Protein AF-A0A2P6W426-F1 (afdb_monomer_lite)

pLDDT: mean 89.72, std 7.42, range [58.72, 97.06]

Radius of gyration: 13.56 Å; chains: 1; bounding box: 38×26×36 Å

Foldseek 3Di:
DFDFADDPVLVLLLVLLVQQLQWAFPDDNVVSNVLSVLSNVSSVPVRGPDPDDPVNLLVNLVSLQVSLVRLVRTQGPPCSVCSNVSSVVSNCSSVVSVVVVVVD

Secondary structure (DSSP, 8-state):
-PPP---HHHHHHHHHHHHHHT-B-SS-HHHHHHHHHHHHHHHHHTTS-PPP-HHHHHHHHHHHHHHHHHHHHSB-SSSGGGHHHHHHHHHHHHHHHHHHHHT-

Structure (mmCIF, N/CA/C/O backbone):
data_AF-A0A2P6W426-F1
#
_entry.id   AF-A0A2P6W426-F1
#
loop_
_atom_site.group_PDB
_atom_site.id
_atom_site.type_symbol
_atom_site.label_atom_id
_atom_site.label_alt_id
_atom_site.label_comp_id
_atom_site.label_asym_id
_atom_site.label_entity_id
_atom_site.label_seq_id
_atom_site.pdbx_PDB_ins_code
_atom_site.Cartn_x
_atom_site.Cartn_y
_atom_site.Cartn_z
_atom_site.occupancy
_atom_site.B_iso_or_equiv
_atom_site.auth_seq_id
_atom_site.auth_comp_id
_atom_site.auth_asym_id
_atom_site.auth_atom_id
_atom_site.pdbx_PDB_model_num
ATOM 1 N N . MET A 1 1 ? 21.677 -16.133 -6.708 1.00 59.31 1 MET A N 1
ATOM 2 C CA . MET A 1 1 ? 20.735 -15.351 -5.876 1.00 59.31 1 MET A CA 1
ATOM 3 C C . MET A 1 1 ? 20.847 -13.901 -6.312 1.00 59.31 1 MET A C 1
ATOM 5 O O . MET A 1 1 ? 21.969 -13.418 -6.392 1.00 59.31 1 MET A O 1
ATOM 9 N N . ALA A 1 2 ? 19.745 -13.244 -6.681 1.00 63.22 2 ALA A N 1
ATOM 10 C CA . ALA A 1 2 ? 19.789 -11.813 -6.986 1.00 63.22 2 ALA A CA 1
ATOM 11 C C . ALA A 1 2 ? 20.103 -11.037 -5.691 1.00 63.22 2 ALA A C 1
ATOM 13 O O . ALA A 1 2 ? 19.565 -11.405 -4.643 1.00 63.22 2 ALA A O 1
ATOM 14 N N . PRO A 1 3 ? 20.975 -10.016 -5.720 1.00 76.94 3 PRO A N 1
ATOM 15 C CA . PRO A 1 3 ? 21.282 -9.236 -4.528 1.00 76.94 3 PRO A CA 1
ATOM 16 C C . PRO A 1 3 ? 20.023 -8.500 -4.052 1.00 76.94 3 PRO A C 1
ATOM 18 O O . PRO A 1 3 ? 19.343 -7.852 -4.849 1.00 76.94 3 PRO A O 1
ATOM 21 N N . ILE A 1 4 ? 19.715 -8.602 -2.757 1.00 76.62 4 ILE A N 1
ATOM 22 C CA . ILE A 1 4 ? 18.674 -7.785 -2.123 1.00 76.62 4 ILE A CA 1
ATOM 23 C C . ILE A 1 4 ? 19.174 -6.339 -2.128 1.00 76.62 4 ILE A C 1
ATOM 25 O O . ILE A 1 4 ? 20.278 -6.062 -1.657 1.00 76.62 4 ILE A O 1
ATOM 29 N N . LYS A 1 5 ? 18.363 -5.419 -2.649 1.00 80.38 5 LYS A N 1
ATOM 30 C CA . LYS A 1 5 ? 18.602 -3.978 -2.584 1.00 80.38 5 LYS A CA 1
ATOM 31 C C . LYS A 1 5 ? 17.530 -3.371 -1.678 1.00 80.38 5 LYS A C 1
ATOM 33 O O . LYS A 1 5 ? 16.413 -3.159 -2.148 1.00 80.38 5 LYS A O 1
ATOM 38 N N . PRO A 1 6 ? 17.847 -3.092 -0.401 1.00 79.38 6 PRO A N 1
ATOM 39 C CA . PRO A 1 6 ? 16.880 -2.530 0.528 1.00 79.38 6 PRO A CA 1
ATOM 40 C C . PRO A 1 6 ? 16.265 -1.243 -0.028 1.00 79.38 6 PRO A C 1
ATOM 42 O O . PRO A 1 6 ? 16.974 -0.290 -0.355 1.00 79.38 6 PRO A O 1
ATOM 45 N N . SER A 1 7 ? 14.942 -1.228 -0.141 1.00 87.81 7 SER A N 1
ATOM 46 C CA . SER A 1 7 ? 14.156 -0.080 -0.576 1.00 87.81 7 SER A CA 1
ATOM 47 C C . SER A 1 7 ? 13.296 0.388 0.586 1.00 87.81 7 SER A C 1
ATOM 49 O O . SER A 1 7 ? 12.390 -0.332 1.012 1.00 87.81 7 SER A O 1
ATOM 51 N N . LEU A 1 8 ? 13.552 1.606 1.075 1.00 90.06 8 LEU A N 1
ATOM 52 C CA . LEU A 1 8 ? 12.740 2.232 2.127 1.00 90.06 8 LEU A CA 1
ATOM 53 C C . LEU A 1 8 ? 11.266 2.327 1.717 1.00 90.06 8 LEU A C 1
ATOM 55 O O . LEU A 1 8 ? 10.382 2.117 2.540 1.00 90.06 8 LEU A O 1
ATOM 59 N N . ILE A 1 9 ? 11.010 2.566 0.429 1.00 90.56 9 ILE A N 1
ATOM 60 C CA . ILE A 1 9 ? 9.659 2.614 -0.137 1.00 90.56 9 ILE A CA 1
ATOM 61 C C . ILE A 1 9 ? 8.990 1.238 -0.039 1.00 90.56 9 ILE A C 1
ATOM 63 O O . ILE A 1 9 ? 7.840 1.137 0.373 1.00 90.56 9 ILE A O 1
ATOM 67 N N . GLY A 1 10 ? 9.714 0.167 -0.363 1.00 90.62 10 GLY A N 1
ATOM 68 C CA . GLY A 1 10 ? 9.172 -1.186 -0.260 1.00 90.62 10 GLY A CA 1
ATOM 69 C C . GLY A 1 10 ? 8.971 -1.658 1.180 1.00 90.62 10 GLY A C 1
ATOM 70 O O . GLY A 1 10 ? 8.012 -2.366 1.468 1.00 90.62 10 GLY A O 1
ATOM 71 N N . ILE A 1 11 ? 9.835 -1.230 2.106 1.00 93.31 11 ILE A N 1
ATOM 72 C CA . ILE A 1 11 ? 9.654 -1.481 3.544 1.00 93.31 11 ILE A CA 1
ATOM 73 C C . ILE A 1 11 ? 8.393 -0.771 4.042 1.00 93.31 11 ILE A C 1
ATOM 75 O O . ILE A 1 11 ? 7.617 -1.352 4.799 1.00 93.31 11 ILE A O 1
ATOM 79 N N . PHE A 1 12 ? 8.159 0.459 3.582 1.00 94.06 12 PHE A N 1
ATOM 80 C CA . PHE A 1 12 ? 6.941 1.189 3.898 1.00 94.06 12 PHE A CA 1
ATOM 81 C C . PHE A 1 12 ? 5.689 0.471 3.372 1.00 94.06 12 PHE A C 1
ATOM 83 O O . PHE A 1 12 ? 4.706 0.389 4.097 1.00 94.06 12 PHE A O 1
ATOM 90 N N . ASP A 1 13 ? 5.726 -0.111 2.170 1.00 93.50 13 ASP A N 1
ATOM 91 C CA . ASP A 1 13 ? 4.601 -0.891 1.627 1.00 93.50 13 ASP A CA 1
ATOM 92 C C . ASP A 1 13 ? 4.285 -2.125 2.471 1.00 93.50 13 ASP A C 1
ATOM 94 O O . ASP A 1 13 ? 3.120 -2.411 2.743 1.00 93.50 13 ASP A O 1
ATOM 98 N N . ILE A 1 14 ? 5.319 -2.826 2.945 1.00 94.88 14 ILE A N 1
ATOM 99 C CA . ILE A 1 14 ? 5.149 -3.949 3.874 1.00 94.88 14 ILE A CA 1
ATOM 100 C C . ILE A 1 14 ? 4.486 -3.460 5.162 1.00 94.88 14 ILE A C 1
ATOM 102 O O . ILE A 1 14 ? 3.503 -4.046 5.610 1.00 94.88 14 ILE A O 1
ATOM 106 N N . PHE A 1 15 ? 4.990 -2.370 5.741 1.00 94.75 15 PHE A N 1
ATOM 107 C CA . PHE A 1 15 ? 4.432 -1.793 6.960 1.00 94.75 15 PHE A CA 1
ATOM 108 C C . PHE A 1 15 ? 2.976 -1.343 6.777 1.00 94.75 15 PHE A C 1
ATOM 110 O O . PHE A 1 15 ? 2.119 -1.681 7.592 1.00 94.75 15 PHE A O 1
ATOM 117 N N . ALA A 1 16 ? 2.675 -0.634 5.689 1.00 93.81 16 ALA A N 1
ATOM 118 C CA . ALA A 1 16 ? 1.329 -0.199 5.349 1.00 93.81 16 ALA A CA 1
ATOM 119 C C . ALA A 1 16 ? 0.392 -1.393 5.137 1.00 93.81 16 ALA A C 1
ATOM 121 O O . ALA A 1 16 ? -0.748 -1.359 5.591 1.00 93.81 16 ALA A O 1
ATOM 122 N N . GLY A 1 17 ? 0.875 -2.466 4.508 1.00 94.38 17 GLY A N 1
ATOM 123 C CA . GLY A 1 17 ? 0.106 -3.685 4.287 1.00 94.38 17 GLY A CA 1
ATOM 124 C C . GLY A 1 17 ? -0.212 -4.401 5.597 1.00 94.38 17 GLY A C 1
ATOM 125 O O . GLY A 1 17 ? -1.351 -4.794 5.827 1.00 94.38 17 GLY A O 1
ATOM 126 N N . ILE A 1 18 ? 0.755 -4.482 6.514 1.00 94.44 18 ILE A N 1
ATOM 127 C CA . ILE A 1 18 ? 0.522 -5.001 7.868 1.00 94.44 18 ILE A CA 1
ATOM 128 C C . ILE A 1 18 ? -0.496 -4.129 8.608 1.00 94.44 18 ILE A C 1
ATOM 130 O O . ILE A 1 18 ? -1.412 -4.654 9.232 1.00 94.44 18 ILE A O 1
ATOM 134 N N . LEU A 1 19 ? -0.382 -2.804 8.517 1.00 93.88 19 LEU A N 1
ATOM 135 C CA . LEU A 1 19 ? -1.338 -1.890 9.139 1.00 93.88 19 LEU A CA 1
ATOM 136 C C . LEU A 1 19 ? -2.758 -2.092 8.588 1.00 93.88 19 LEU A C 1
ATOM 138 O O . LEU A 1 19 ? -3.729 -2.083 9.345 1.00 93.88 19 LEU A O 1
ATOM 142 N N . LEU A 1 20 ? -2.869 -2.317 7.279 1.00 93.69 20 LEU A N 1
ATOM 143 C CA . LEU A 1 20 ? -4.107 -2.609 6.564 1.00 93.69 20 LEU A CA 1
ATOM 144 C C . LEU A 1 20 ? -4.792 -3.889 7.043 1.00 93.69 20 LEU A C 1
ATOM 146 O O . LEU A 1 20 ? -5.998 -3.841 7.273 1.00 93.69 20 LEU A O 1
ATOM 150 N N . LEU A 1 21 ? -4.044 -4.982 7.262 1.00 93.25 21 LEU A N 1
ATOM 151 C CA . LEU A 1 21 ? -4.590 -6.260 7.763 1.00 93.25 21 LEU A CA 1
ATOM 152 C C . LEU A 1 21 ? -5.402 -6.096 9.049 1.00 93.25 21 LEU A C 1
ATOM 154 O O . LEU A 1 21 ? -6.345 -6.839 9.300 1.00 93.25 21 LEU A O 1
ATOM 158 N N . TYR A 1 22 ? -5.032 -5.121 9.873 1.00 92.25 22 TYR A N 1
ATOM 159 C CA . TYR A 1 22 ? -5.683 -4.892 11.154 1.00 92.25 22 TYR A C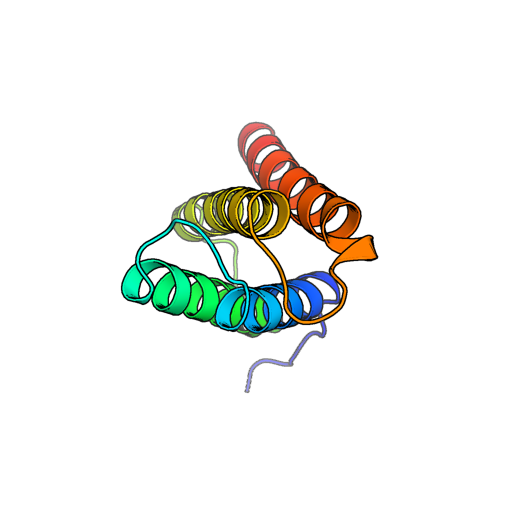A 1
ATOM 160 C C . TYR A 1 22 ? -6.543 -3.623 11.182 1.00 92.25 22 TYR A C 1
ATOM 162 O O . TYR A 1 22 ? -7.120 -3.295 12.219 1.00 92.25 22 TYR A O 1
ATOM 170 N N . THR A 1 23 ? -6.644 -2.898 10.065 1.00 93.19 23 THR A N 1
ATOM 171 C CA . THR A 1 23 ? -7.447 -1.676 9.974 1.00 93.19 23 THR A CA 1
ATOM 172 C C . THR A 1 23 ? -8.921 -2.034 9.843 1.00 93.19 23 THR A C 1
ATOM 174 O O . THR A 1 23 ? -9.349 -2.649 8.869 1.00 93.19 23 THR A O 1
ATOM 177 N N . GLN A 1 24 ? -9.733 -1.586 10.801 1.00 92.50 24 GLN A N 1
ATOM 178 C CA . GLN A 1 24 ? -11.183 -1.725 10.697 1.00 92.50 24 GLN A CA 1
ATOM 179 C C . GLN A 1 24 ? -11.697 -0.766 9.621 1.00 92.50 24 GLN A C 1
ATOM 181 O O . GLN A 1 24 ? -11.535 0.450 9.740 1.00 92.50 24 GLN A O 1
ATOM 186 N N . SER A 1 25 ? -12.314 -1.297 8.570 1.00 91.44 25 SER A N 1
ATOM 187 C CA . SER A 1 25 ? -12.844 -0.511 7.453 1.00 91.44 25 SER A CA 1
ATOM 188 C C . SER A 1 25 ? -14.247 -0.981 7.071 1.00 91.44 25 SER A C 1
ATOM 190 O O . SER A 1 25 ? -14.707 -2.026 7.523 1.00 91.44 25 SER A O 1
ATOM 192 N N . ALA A 1 26 ? -14.937 -0.200 6.238 1.00 89.81 26 ALA A N 1
ATOM 193 C CA . ALA A 1 26 ? -16.245 -0.575 5.699 1.00 89.81 26 ALA A CA 1
ATOM 194 C C . ALA A 1 26 ? -16.157 -1.621 4.567 1.00 89.81 26 ALA A C 1
ATOM 196 O O . ALA A 1 26 ? -17.188 -2.048 4.048 1.00 89.81 26 ALA A O 1
ATOM 197 N N . LEU A 1 27 ? -14.946 -2.009 4.150 1.00 90.25 27 LEU A N 1
ATOM 198 C CA . LEU A 1 27 ? -14.753 -2.993 3.092 1.00 90.25 27 LEU A CA 1
ATOM 199 C C . LEU A 1 27 ? -14.942 -4.422 3.615 1.00 90.25 27 LEU A C 1
ATOM 201 O O . LEU A 1 27 ? -14.644 -4.700 4.778 1.00 90.25 27 LEU A O 1
ATOM 205 N N . PRO A 1 28 ? -15.370 -5.359 2.748 1.00 92.81 28 PRO A N 1
ATOM 206 C CA . PRO A 1 28 ? -15.393 -6.774 3.090 1.00 92.81 28 PRO A CA 1
ATOM 207 C C . PRO A 1 28 ? -14.005 -7.260 3.520 1.00 92.81 28 PRO A C 1
ATOM 209 O O . PRO A 1 28 ? -13.020 -7.013 2.821 1.00 92.81 28 PRO A O 1
ATOM 212 N N . THR A 1 29 ? -13.933 -8.006 4.625 1.00 89.25 29 THR A N 1
ATOM 213 C CA . THR A 1 29 ? -12.671 -8.508 5.197 1.00 89.25 29 THR A CA 1
ATOM 214 C C . THR A 1 29 ? -11.831 -9.262 4.170 1.00 89.25 29 THR A C 1
ATOM 216 O O . THR A 1 29 ? -10.655 -8.968 4.011 1.00 89.25 29 THR A O 1
ATOM 219 N N . ALA A 1 30 ? -12.454 -10.130 3.367 1.00 90.38 30 ALA A N 1
ATOM 220 C CA . ALA A 1 30 ? -11.754 -10.872 2.318 1.00 90.38 30 ALA A CA 1
ATOM 221 C C . ALA A 1 30 ? -11.059 -9.963 1.286 1.00 90.38 30 ALA A C 1
ATOM 223 O O . ALA A 1 30 ? -9.975 -10.287 0.809 1.00 90.38 30 ALA A O 1
ATOM 224 N N . PHE A 1 31 ? -11.660 -8.818 0.943 1.00 91.44 31 PHE A N 1
ATOM 225 C CA . PHE A 1 31 ? -11.030 -7.852 0.043 1.00 91.44 31 PHE A CA 1
ATOM 226 C C . PHE A 1 31 ? -9.858 -7.151 0.732 1.00 91.44 31 PHE A C 1
ATOM 228 O O . PHE A 1 31 ? -8.784 -7.044 0.146 1.00 91.44 31 PHE A O 1
ATOM 235 N N . ALA A 1 32 ? -10.053 -6.702 1.976 1.00 90.12 32 ALA A N 1
ATOM 236 C CA . ALA A 1 32 ? -9.013 -6.036 2.753 1.00 90.12 32 ALA A CA 1
ATOM 237 C C . ALA A 1 32 ? -7.786 -6.940 2.959 1.00 90.12 32 ALA A C 1
ATOM 239 O O . ALA A 1 32 ? -6.666 -6.485 2.745 1.00 90.12 32 ALA A O 1
ATOM 240 N N . ASP A 1 33 ? -7.993 -8.222 3.268 1.00 93.25 33 ASP A N 1
ATOM 241 C CA . ASP A 1 33 ? -6.922 -9.199 3.488 1.00 93.25 33 ASP A CA 1
ATOM 242 C C . ASP A 1 33 ? -6.113 -9.463 2.215 1.00 93.25 33 ASP A C 1
ATOM 244 O O . ASP A 1 33 ? -4.880 -9.441 2.231 1.00 93.25 33 ASP A O 1
ATOM 248 N N . VAL A 1 34 ? -6.798 -9.671 1.085 1.00 94.25 34 VAL A N 1
ATOM 249 C CA . VAL A 1 34 ? -6.143 -9.870 -0.216 1.00 94.25 34 VAL A CA 1
ATOM 250 C C . VAL A 1 34 ? -5.368 -8.620 -0.623 1.00 94.25 34 VAL A C 1
ATOM 252 O O . VAL A 1 34 ? -4.227 -8.718 -1.074 1.00 94.25 34 VAL A O 1
ATOM 255 N N . HIS A 1 35 ? -5.962 -7.441 -0.441 1.00 95.06 35 HIS A N 1
ATOM 256 C CA . HIS A 1 35 ? -5.336 -6.165 -0.778 1.00 95.06 35 HIS A CA 1
ATOM 257 C C . HIS A 1 35 ? -4.102 -5.883 0.085 1.00 95.06 35 HIS A C 1
ATOM 259 O O . HIS A 1 35 ? -3.051 -5.489 -0.422 1.00 95.06 35 HIS A O 1
ATOM 265 N N . ALA A 1 36 ? -4.200 -6.148 1.385 1.00 95.00 36 ALA A N 1
ATOM 266 C CA . ALA A 1 36 ? -3.089 -6.035 2.314 1.00 95.00 36 ALA A CA 1
ATOM 267 C C . ALA A 1 36 ? -1.959 -7.016 1.967 1.00 95.00 36 ALA A C 1
ATOM 269 O O . ALA A 1 36 ? -0.792 -6.624 1.906 1.00 95.00 36 ALA A O 1
ATOM 270 N N . GLY A 1 37 ? -2.304 -8.269 1.650 1.00 94.62 37 GLY A N 1
ATOM 271 C CA . GLY A 1 37 ? -1.360 -9.276 1.171 1.00 94.62 37 GLY A CA 1
ATOM 272 C C . GLY A 1 37 ? -0.666 -8.860 -0.127 1.00 94.62 37 GLY A C 1
ATOM 273 O O . GLY A 1 37 ? 0.551 -9.009 -0.246 1.00 94.62 37 GLY A O 1
ATOM 274 N N . PHE A 1 38 ? -1.403 -8.267 -1.071 1.00 95.06 38 PHE A N 1
ATOM 275 C CA . PHE A 1 38 ? -0.827 -7.703 -2.290 1.00 95.06 38 PHE A CA 1
ATOM 276 C C . PHE A 1 38 ? 0.183 -6.592 -1.982 1.00 95.06 38 PHE A C 1
ATOM 278 O O . PHE A 1 38 ? 1.268 -6.587 -2.562 1.00 95.06 38 PHE A O 1
ATOM 285 N N . LEU A 1 39 ? -0.132 -5.674 -1.063 1.00 94.81 39 LEU A N 1
ATOM 286 C CA . LEU A 1 39 ? 0.766 -4.572 -0.711 1.00 94.81 39 LEU A CA 1
ATOM 287 C C . LEU A 1 39 ? 2.052 -5.075 -0.033 1.00 94.81 39 LEU A C 1
ATOM 289 O O . LEU A 1 39 ? 3.144 -4.627 -0.382 1.00 94.81 39 LEU A O 1
ATOM 293 N N . ILE A 1 40 ? 1.941 -6.074 0.850 1.00 95.75 40 ILE A N 1
ATOM 294 C CA . ILE A 1 40 ? 3.095 -6.755 1.460 1.00 95.75 40 ILE A CA 1
ATOM 295 C C . ILE A 1 40 ? 3.943 -7.439 0.386 1.00 95.75 40 ILE A C 1
ATOM 297 O O . ILE A 1 40 ? 5.163 -7.262 0.349 1.00 95.75 40 ILE A O 1
ATOM 301 N N . PHE A 1 41 ? 3.308 -8.197 -0.512 1.00 93.75 41 PHE A N 1
ATOM 302 C CA . PHE A 1 41 ? 3.992 -8.881 -1.606 1.00 93.75 41 PHE A CA 1
ATOM 303 C C . PHE A 1 41 ? 4.720 -7.888 -2.512 1.00 93.75 41 PHE A C 1
ATOM 305 O O . PHE A 1 41 ? 5.908 -8.056 -2.779 1.00 93.75 41 PHE A O 1
ATOM 312 N N . LYS A 1 42 ? 4.047 -6.813 -2.929 1.00 91.56 42 LYS A N 1
ATOM 313 C CA . LYS A 1 42 ? 4.644 -5.723 -3.702 1.00 91.56 42 LYS A CA 1
ATOM 314 C C . LYS A 1 42 ? 5.863 -5.146 -2.982 1.00 91.56 42 LYS A C 1
ATOM 316 O O . LYS A 1 42 ? 6.934 -5.058 -3.581 1.00 91.56 42 LYS A O 1
ATOM 321 N N . GLY A 1 43 ? 5.729 -4.802 -1.702 1.00 91.38 43 GLY A N 1
ATOM 322 C CA . GLY A 1 43 ? 6.823 -4.259 -0.903 1.00 91.38 43 GLY A CA 1
ATOM 323 C C . GLY A 1 43 ? 8.027 -5.201 -0.822 1.00 91.38 43 GLY A C 1
ATOM 324 O O . GLY A 1 43 ? 9.164 -4.753 -0.988 1.00 91.38 43 GLY A O 1
ATOM 325 N N . ALA A 1 44 ? 7.791 -6.510 -0.691 1.00 91.62 44 ALA A N 1
ATOM 326 C CA . ALA A 1 44 ? 8.835 -7.534 -0.734 1.00 91.62 44 ALA A CA 1
ATOM 327 C C . ALA A 1 44 ? 9.492 -7.647 -2.121 1.00 91.62 44 ALA A C 1
ATOM 329 O O . ALA A 1 44 ? 10.715 -7.679 -2.227 1.00 91.62 44 ALA A O 1
ATOM 330 N N . VAL A 1 45 ? 8.698 -7.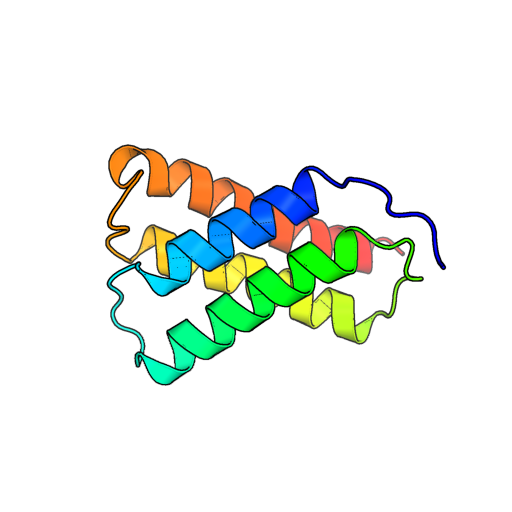644 -3.194 1.00 88.62 45 VAL A N 1
ATOM 331 C CA . VAL A 1 45 ? 9.175 -7.699 -4.586 1.00 88.62 45 VAL A CA 1
ATOM 332 C C . VAL A 1 45 ? 10.050 -6.488 -4.920 1.00 88.62 45 VAL A C 1
ATOM 334 O O . VAL A 1 45 ? 11.090 -6.647 -5.551 1.00 88.62 45 VAL A O 1
ATOM 337 N N . THR A 1 46 ? 9.706 -5.291 -4.434 1.00 88.06 46 THR A N 1
ATOM 338 C CA . THR A 1 46 ? 10.524 -4.081 -4.651 1.00 88.06 46 THR A CA 1
ATOM 339 C C . THR A 1 46 ? 11.884 -4.086 -3.939 1.00 88.06 46 THR A C 1
ATOM 341 O O . THR A 1 46 ? 12.711 -3.219 -4.220 1.00 88.06 46 THR A O 1
ATOM 344 N N . GLN A 1 47 ? 12.153 -5.056 -3.054 1.00 87.94 47 GLN A N 1
ATOM 345 C CA . GLN A 1 47 ? 13.491 -5.269 -2.478 1.00 87.94 47 GLN A CA 1
ATOM 346 C C . GLN A 1 47 ? 14.449 -5.959 -3.459 1.00 87.94 47 GLN A C 1
ATOM 348 O O . GLN A 1 47 ? 15.651 -6.054 -3.201 1.00 87.94 47 GLN A O 1
ATOM 353 N N . PHE A 1 48 ? 13.931 -6.463 -4.579 1.00 86.50 48 PHE A N 1
ATOM 354 C CA . PHE A 1 48 ? 14.714 -7.105 -5.621 1.00 86.50 48 PHE A CA 1
ATOM 355 C C . PHE A 1 48 ? 14.827 -6.178 -6.839 1.00 86.50 48 PHE A C 1
ATOM 357 O O . PHE A 1 48 ? 13.872 -5.473 -7.172 1.00 86.50 48 PHE A O 1
ATOM 364 N N . PRO A 1 49 ? 15.974 -6.173 -7.539 1.00 79.06 49 PRO A N 1
ATOM 365 C CA . PRO A 1 49 ? 16.171 -5.382 -8.750 1.00 79.06 49 PRO A CA 1
ATOM 366 C C . PRO A 1 49 ? 15.434 -6.028 -9.934 1.00 79.06 49 PRO A C 1
ATOM 368 O O . PRO A 1 49 ? 16.044 -6.628 -10.816 1.00 79.06 49 PRO A O 1
ATOM 371 N N . ILE A 1 50 ? 14.105 -5.950 -9.923 1.00 77.88 50 ILE A N 1
ATOM 372 C CA . ILE A 1 50 ? 13.237 -6.499 -10.966 1.00 77.88 50 ILE 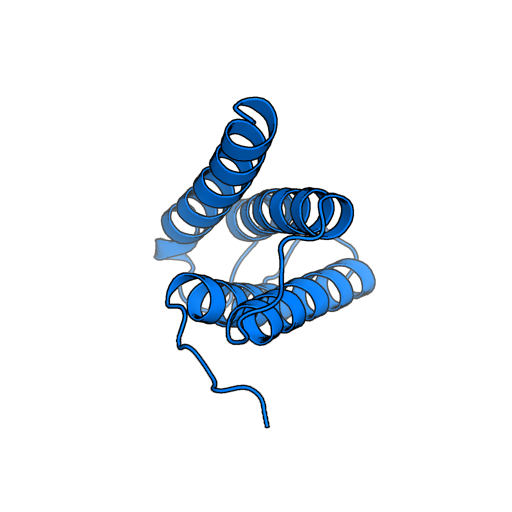A CA 1
ATOM 373 C C . ILE A 1 50 ? 12.998 -5.408 -12.019 1.00 77.88 50 ILE A C 1
ATOM 375 O O . ILE A 1 50 ? 12.695 -4.269 -11.650 1.00 77.88 50 ILE A O 1
ATOM 379 N N . PRO A 1 51 ? 13.150 -5.716 -13.320 1.00 78.69 51 PRO A N 1
ATOM 380 C CA . PRO A 1 51 ? 12.904 -4.744 -14.375 1.00 78.69 51 PRO A CA 1
ATOM 381 C C . PRO A 1 51 ? 11.446 -4.267 -14.350 1.00 78.69 51 PRO A C 1
ATOM 383 O O . PRO A 1 51 ? 10.546 -5.042 -14.011 1.00 78.69 51 PRO A O 1
ATOM 386 N N . PRO A 1 52 ? 11.190 -3.002 -14.713 1.00 71.19 52 PRO A N 1
ATOM 387 C CA . PRO A 1 52 ? 9.844 -2.470 -14.692 1.00 71.19 52 PRO A CA 1
ATOM 388 C C . PRO A 1 52 ? 8.950 -3.189 -15.707 1.00 71.19 52 PRO A C 1
ATOM 390 O O . PRO A 1 52 ? 9.246 -3.223 -16.898 1.00 71.19 52 PRO A O 1
ATOM 393 N N . VAL A 1 53 ? 7.843 -3.761 -15.229 1.00 81.88 53 VAL A N 1
ATOM 394 C CA . VAL A 1 53 ? 6.818 -4.411 -16.059 1.00 81.88 53 VAL A CA 1
ATOM 395 C C . VAL A 1 53 ? 5.568 -3.528 -16.024 1.00 81.88 53 VAL A C 1
ATOM 397 O O . VAL A 1 53 ? 4.879 -3.528 -15.003 1.00 81.88 53 VAL A O 1
ATOM 400 N N . PRO A 1 54 ? 5.246 -2.765 -17.087 1.00 80.12 54 PRO A N 1
ATOM 401 C CA . PRO A 1 54 ? 4.272 -1.672 -17.007 1.00 80.12 54 PRO A CA 1
ATOM 402 C C . PRO A 1 54 ? 2.904 -2.050 -16.405 1.00 80.12 54 PRO A C 1
ATOM 404 O O . PRO A 1 54 ? 2.439 -1.321 -15.528 1.00 80.12 54 PRO A O 1
ATOM 407 N N . PRO A 1 55 ? 2.284 -3.203 -16.738 1.00 83.44 55 PRO A N 1
ATOM 408 C CA . PRO A 1 55 ? 1.034 -3.617 -16.092 1.00 83.44 55 PRO A CA 1
ATOM 409 C C . PRO A 1 55 ? 1.140 -3.778 -14.567 1.00 83.44 55 PRO A C 1
ATOM 411 O O . PRO A 1 55 ? 0.229 -3.388 -13.840 1.00 83.44 55 PRO A O 1
ATOM 414 N N . LEU A 1 56 ? 2.262 -4.305 -14.063 1.00 82.38 56 LEU A N 1
ATOM 415 C CA . LEU A 1 56 ? 2.483 -4.474 -12.622 1.00 82.38 56 LEU A CA 1
ATOM 416 C C . LEU A 1 56 ? 2.659 -3.128 -11.910 1.00 82.38 56 LEU A C 1
ATOM 418 O O . LEU A 1 56 ? 2.264 -2.996 -10.754 1.00 82.38 56 LEU A O 1
ATOM 422 N N . PHE A 1 57 ? 3.196 -2.119 -12.600 1.00 84.69 57 PHE A N 1
ATOM 423 C CA . PHE A 1 57 ? 3.335 -0.766 -12.058 1.00 84.69 57 PHE A CA 1
ATOM 424 C C . PHE A 1 57 ? 1.985 -0.055 -11.966 1.00 84.69 57 PHE A C 1
ATOM 426 O O . PHE A 1 57 ? 1.695 0.530 -10.928 1.00 84.69 57 PHE A O 1
ATOM 433 N N . VAL A 1 58 ? 1.123 -0.176 -12.983 1.00 88.38 58 VAL A N 1
ATOM 434 C CA . VAL A 1 58 ? -0.255 0.354 -12.938 1.00 88.38 58 VAL A CA 1
ATOM 435 C C . VAL A 1 58 ? -1.018 -0.231 -11.749 1.00 88.38 58 VAL A C 1
ATOM 437 O O . VAL A 1 58 ? -1.566 0.514 -10.938 1.00 88.38 58 VAL A O 1
ATOM 440 N N . ILE A 1 59 ? -1.020 -1.563 -11.618 1.00 90.62 59 ILE A N 1
ATOM 441 C CA . ILE A 1 59 ? -1.717 -2.256 -10.525 1.00 90.62 59 ILE A CA 1
ATOM 442 C C . ILE A 1 59 ? -1.100 -1.870 -9.178 1.00 90.62 59 ILE A C 1
ATOM 444 O O . ILE A 1 59 ? -1.819 -1.579 -8.225 1.00 90.62 59 ILE A O 1
ATOM 448 N N . GLY A 1 60 ? 0.231 -1.805 -9.104 1.00 91.44 60 GLY A N 1
ATOM 449 C CA . GLY A 1 60 ? 0.945 -1.376 -7.911 1.00 91.44 60 GLY A CA 1
ATOM 450 C C . GLY A 1 60 ? 0.559 0.035 -7.467 1.00 91.44 60 GLY A C 1
ATOM 451 O O . GLY A 1 60 ? 0.266 0.233 -6.290 1.00 91.44 60 GLY A O 1
ATOM 452 N N . ASN A 1 61 ? 0.543 1.006 -8.377 1.00 92.81 61 ASN A N 1
ATOM 453 C CA . ASN A 1 61 ? 0.211 2.400 -8.074 1.00 92.81 61 ASN A CA 1
ATOM 454 C C . ASN A 1 61 ? -1.267 2.558 -7.691 1.00 92.81 61 ASN A C 1
ATOM 456 O O . ASN A 1 61 ? -1.583 3.272 -6.740 1.00 92.81 61 ASN A O 1
ATOM 460 N N . ALA A 1 62 ? -2.172 1.839 -8.365 1.00 94.00 62 ALA A N 1
ATOM 461 C CA . ALA A 1 62 ? -3.580 1.779 -7.977 1.00 94.00 62 ALA A CA 1
ATOM 462 C C . ALA A 1 62 ? -3.738 1.218 -6.558 1.00 94.00 62 ALA A C 1
ATOM 464 O O . ALA A 1 62 ? -4.507 1.753 -5.759 1.00 94.00 62 ALA A O 1
ATOM 465 N N . ALA A 1 63 ? -2.973 0.176 -6.221 1.00 94.56 63 ALA A N 1
ATOM 466 C CA . ALA A 1 63 ? -3.036 -0.420 -4.901 1.00 94.56 63 ALA A CA 1
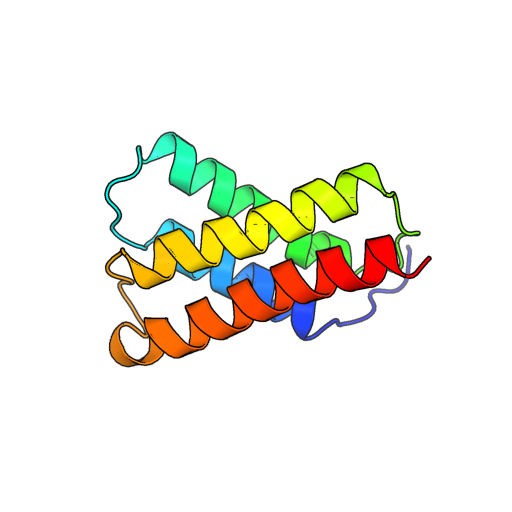ATOM 467 C C . ALA A 1 63 ? -2.576 0.536 -3.797 1.00 94.56 63 ALA A C 1
ATOM 469 O O . ALA A 1 63 ? -3.159 0.510 -2.717 1.00 94.56 63 ALA A O 1
ATOM 470 N N . ASP A 1 64 ? -1.599 1.410 -4.057 1.00 95.25 64 ASP A N 1
ATOM 471 C CA . ASP A 1 64 ? -1.188 2.444 -3.098 1.00 95.25 64 ASP A CA 1
ATOM 472 C C . ASP A 1 64 ? -2.326 3.440 -2.830 1.00 95.25 64 ASP A C 1
ATOM 474 O O . ASP A 1 64 ? -2.627 3.741 -1.676 1.00 95.25 64 ASP A O 1
ATOM 478 N N . ILE A 1 65 ? -3.023 3.893 -3.878 1.00 96.25 65 ILE A N 1
ATOM 479 C CA . ILE A 1 65 ? -4.161 4.821 -3.751 1.00 96.25 65 ILE A CA 1
ATOM 480 C C . ILE A 1 65 ? -5.316 4.174 -2.977 1.00 96.25 65 ILE A C 1
ATOM 482 O O . ILE A 1 65 ? -5.892 4.794 -2.084 1.00 96.25 65 ILE A O 1
ATOM 486 N N . ILE A 1 66 ? -5.644 2.917 -3.282 1.00 95.19 66 ILE A N 1
ATOM 487 C CA . ILE A 1 66 ? -6.689 2.180 -2.561 1.00 95.19 66 ILE A CA 1
ATOM 488 C C . ILE A 1 66 ? -6.285 1.996 -1.092 1.00 95.19 66 ILE A C 1
ATOM 490 O O . ILE A 1 66 ? -7.093 2.228 -0.197 1.00 95.19 66 ILE A O 1
ATOM 494 N N . SER A 1 67 ? -5.021 1.657 -0.832 1.00 95.50 67 SER A N 1
ATOM 495 C CA . SER A 1 67 ? -4.474 1.520 0.524 1.00 95.50 67 SER A CA 1
ATOM 496 C C . SER A 1 67 ? -4.595 2.814 1.325 1.00 95.50 67 SER A C 1
ATOM 498 O O . SER A 1 67 ? -5.030 2.790 2.477 1.00 95.50 67 SER A O 1
ATOM 500 N N . ALA A 1 68 ? -4.284 3.951 0.697 1.00 96.44 68 ALA A N 1
ATOM 501 C CA . ALA A 1 68 ? -4.484 5.268 1.285 1.00 96.44 68 ALA A CA 1
ATOM 502 C C . ALA A 1 68 ? -5.947 5.498 1.672 1.00 96.44 68 ALA A C 1
ATOM 504 O O . ALA A 1 68 ? -6.230 5.916 2.793 1.00 96.44 68 ALA A O 1
ATOM 505 N N . ALA A 1 69 ? -6.881 5.184 0.770 1.00 94.62 69 ALA A N 1
ATOM 506 C CA . ALA A 1 69 ? -8.307 5.371 1.012 1.00 94.62 69 ALA A CA 1
ATOM 507 C C . ALA A 1 69 ? -8.805 4.519 2.191 1.00 94.62 69 ALA A C 1
ATOM 509 O O . ALA A 1 69 ? -9.560 5.010 3.034 1.00 94.62 69 ALA A O 1
ATOM 510 N N . ILE A 1 70 ? -8.347 3.267 2.287 1.00 94.19 70 ILE A N 1
ATOM 511 C CA . ILE A 1 70 ? -8.710 2.356 3.379 1.00 94.19 70 ILE A CA 1
ATOM 512 C C . ILE A 1 70 ? -8.178 2.864 4.719 1.00 94.19 70 ILE A C 1
ATOM 514 O O . ILE A 1 70 ? -8.929 2.915 5.688 1.00 94.19 70 ILE A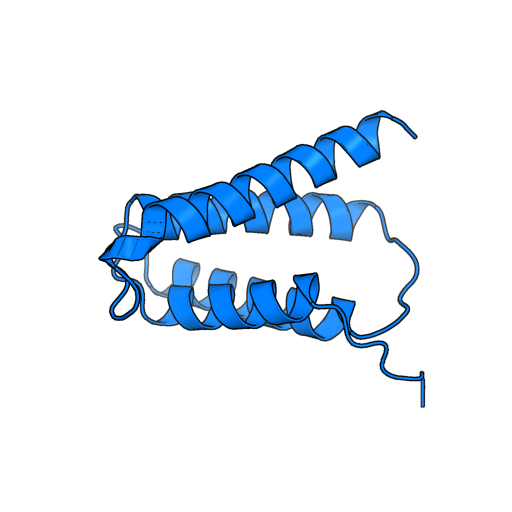 O 1
ATOM 518 N N . ILE A 1 71 ? -6.910 3.276 4.783 1.00 94.56 71 ILE A N 1
ATOM 519 C CA . ILE A 1 71 ? -6.304 3.778 6.025 1.00 94.56 71 ILE A CA 1
ATOM 520 C C . ILE A 1 71 ? -6.952 5.099 6.454 1.00 94.56 71 ILE A C 1
ATOM 522 O O . ILE A 1 71 ? -7.231 5.295 7.636 1.00 94.56 71 ILE A O 1
ATOM 526 N N . PHE A 1 72 ? -7.242 5.988 5.501 1.00 95.69 72 PHE A N 1
ATOM 527 C CA . PHE A 1 72 ? -7.867 7.279 5.773 1.00 95.69 72 PHE A CA 1
ATOM 528 C C . PHE A 1 72 ? -9.289 7.127 6.330 1.00 95.69 72 PHE A C 1
ATOM 530 O O . PHE A 1 72 ? -9.625 7.698 7.373 1.00 95.69 72 PHE A O 1
ATOM 537 N N . THR A 1 73 ? -10.119 6.322 5.660 1.00 94.50 73 THR A N 1
ATOM 538 C CA . THR A 1 73 ? -11.532 6.118 6.032 1.00 94.50 73 THR A CA 1
ATOM 539 C C . THR A 1 73 ? -11.723 5.101 7.158 1.00 94.50 73 THR A C 1
ATOM 541 O O . THR A 1 73 ? -12.747 5.122 7.841 1.00 94.50 73 THR A O 1
ATOM 544 N N . GLY A 1 74 ? -10.739 4.233 7.383 1.00 92.38 74 GLY A N 1
ATOM 545 C CA . GLY A 1 74 ? -10.751 3.218 8.423 1.00 92.38 74 GLY A CA 1
ATOM 546 C C . GLY A 1 74 ? -10.300 3.709 9.799 1.00 92.38 74 GLY A C 1
ATOM 547 O O . GLY A 1 74 ? -10.028 4.893 10.053 1.00 92.38 74 GLY A O 1
ATOM 548 N N . LYS A 1 75 ? -10.221 2.740 10.711 1.00 94.62 75 LYS A N 1
ATOM 549 C CA . LYS A 1 75 ? -9.690 2.868 12.069 1.00 94.62 75 LYS A CA 1
ATOM 550 C C . LYS A 1 75 ? -8.521 1.891 12.234 1.00 94.62 75 LYS A C 1
ATOM 552 O O . LYS A 1 75 ? -8.750 0.719 12.548 1.00 94.62 75 LYS A O 1
ATOM 557 N N . PRO A 1 76 ? -7.281 2.342 11.977 1.00 91.50 76 PRO A N 1
ATOM 558 C CA . PRO A 1 76 ? -6.093 1.545 12.242 1.00 91.50 76 PRO A CA 1
ATOM 559 C C . PRO A 1 76 ? -5.964 1.270 13.749 1.00 91.50 76 PRO A C 1
ATOM 561 O O . PRO A 1 76 ? -6.275 2.152 14.553 1.00 91.50 76 PRO A O 1
ATOM 564 N N . PRO A 1 77 ? -5.500 0.081 14.159 1.00 89.19 77 PRO A N 1
ATOM 565 C CA . PRO A 1 77 ? -5.403 -0.289 15.575 1.00 89.19 77 PRO A CA 1
ATOM 566 C C . PRO A 1 77 ? -4.199 0.362 16.266 1.00 89.19 77 PRO A C 1
ATOM 568 O O . PRO A 1 77 ? -4.172 0.494 17.485 1.00 89.19 77 PRO A O 1
ATOM 571 N N . ILE A 1 78 ? -3.198 0.752 15.477 1.00 89.75 78 ILE A N 1
ATOM 572 C CA . ILE A 1 78 ? -1.983 1.450 15.884 1.00 89.75 78 ILE A CA 1
ATOM 573 C C . ILE A 1 78 ? -1.772 2.621 14.929 1.00 89.75 78 ILE A C 1
ATOM 575 O O . ILE A 1 78 ? -2.230 2.581 13.790 1.00 89.75 78 ILE A O 1
ATOM 579 N N . PHE A 1 79 ? -1.094 3.673 15.388 1.00 87.88 79 PHE A N 1
ATOM 580 C CA . PHE A 1 79 ? -0.853 4.882 14.588 1.00 87.88 79 PHE A CA 1
ATOM 581 C C . PHE A 1 79 ? -2.132 5.556 14.057 1.00 87.88 79 PHE A C 1
ATOM 583 O O . PHE A 1 79 ? -2.086 6.245 13.040 1.00 87.88 79 PHE A O 1
ATOM 590 N N . GLY A 1 80 ? -3.264 5.395 14.754 1.00 87.19 80 GLY A N 1
ATOM 591 C CA . GLY A 1 80 ? -4.539 6.018 14.383 1.00 87.19 80 GLY A CA 1
ATOM 592 C C . GLY A 1 80 ? -4.439 7.540 14.2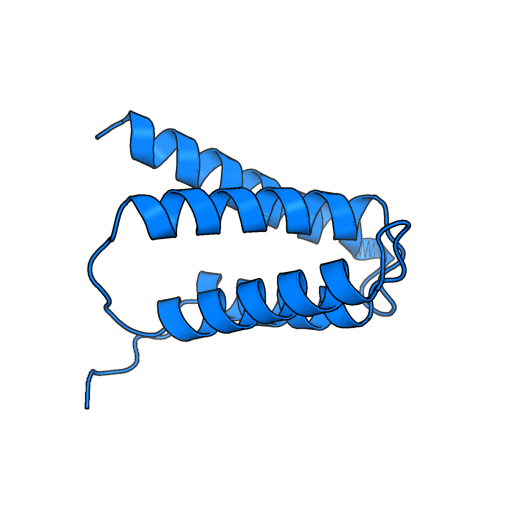44 1.00 87.19 80 GLY A C 1
ATOM 593 O O . GLY A 1 80 ? -4.955 8.088 13.275 1.00 87.19 80 GLY A O 1
ATOM 594 N N . ASP A 1 81 ? -3.684 8.197 15.127 1.00 92.06 81 ASP A N 1
ATOM 595 C CA . ASP A 1 81 ? -3.441 9.649 15.086 1.00 92.06 81 ASP A CA 1
ATOM 596 C C . ASP A 1 81 ? -2.577 10.086 13.890 1.00 92.06 81 ASP A C 1
ATOM 598 O O . ASP A 1 81 ? -2.604 11.241 13.477 1.00 92.06 81 ASP A O 1
ATOM 602 N N . TYR A 1 82 ? -1.827 9.153 13.296 1.00 92.38 82 TYR A N 1
ATOM 603 C CA . TYR A 1 82 ? -0.949 9.393 12.148 1.00 92.38 82 TYR A CA 1
ATOM 604 C C . TYR A 1 82 ? -1.532 8.854 10.837 1.00 92.38 82 TYR A C 1
ATOM 606 O O . TYR A 1 82 ? -0.871 8.918 9.796 1.00 92.38 82 TYR A O 1
ATOM 614 N N . LYS A 1 83 ? -2.765 8.327 10.854 1.00 93.00 83 LYS A N 1
ATOM 615 C CA . LYS A 1 83 ? -3.374 7.673 9.688 1.00 93.00 83 LYS A CA 1
ATOM 616 C C . LYS A 1 83 ? -3.465 8.594 8.475 1.00 93.00 83 LYS A C 1
ATOM 618 O O . LYS A 1 83 ? -3.297 8.132 7.354 1.00 93.00 83 LYS A O 1
ATOM 623 N N . GLU A 1 84 ? -3.676 9.891 8.692 1.00 94.94 84 GLU A N 1
ATOM 624 C CA . GLU A 1 84 ? -3.754 10.889 7.622 1.00 94.94 84 GLU A CA 1
ATOM 625 C C . GLU A 1 84 ? -2.409 11.075 6.921 1.00 94.94 84 GLU A C 1
ATOM 627 O O . GLU A 1 84 ? -2.360 11.151 5.698 1.00 94.94 84 GLU A O 1
ATOM 632 N N . ILE A 1 85 ? -1.308 11.065 7.677 1.00 94.44 85 ILE A N 1
ATOM 633 C CA . ILE A 1 85 ? 0.051 11.181 7.133 1.00 94.44 85 ILE A CA 1
ATOM 634 C C . ILE A 1 85 ? 0.412 9.918 6.347 1.00 94.44 85 ILE A C 1
ATOM 636 O O . ILE A 1 85 ? 0.923 10.005 5.231 1.00 94.44 85 ILE A O 1
ATOM 640 N N . ILE A 1 86 ? 0.106 8.741 6.901 1.00 93.69 86 ILE A N 1
ATOM 641 C CA . ILE A 1 86 ? 0.343 7.448 6.242 1.00 93.69 86 ILE A CA 1
ATOM 642 C C . ILE A 1 86 ? -0.470 7.359 4.944 1.00 93.69 86 ILE A C 1
ATOM 644 O O . ILE A 1 86 ? 0.069 7.002 3.896 1.00 93.69 86 ILE A O 1
ATOM 648 N N . ALA A 1 87 ? -1.753 7.728 4.997 1.00 95.44 87 ALA A N 1
ATOM 649 C CA . ALA A 1 87 ? -2.625 7.749 3.832 1.00 95.44 87 ALA A CA 1
ATOM 650 C C . ALA A 1 87 ? -2.152 8.761 2.782 1.00 95.44 87 ALA A C 1
ATOM 652 O O . ALA A 1 87 ? -2.084 8.424 1.603 1.00 95.44 87 ALA A O 1
ATOM 653 N N . LEU A 1 88 ? -1.768 9.973 3.191 1.00 96.06 88 LEU A N 1
ATOM 654 C CA . LEU A 1 88 ? -1.254 10.990 2.276 1.00 96.06 88 LEU A CA 1
ATOM 655 C C . LEU A 1 88 ? 0.003 10.505 1.553 1.00 96.06 88 LEU A C 1
ATOM 657 O O . LEU A 1 88 ? 0.105 10.672 0.340 1.00 96.06 88 LEU A O 1
ATOM 661 N N . PHE A 1 89 ? 0.933 9.876 2.273 1.00 95.56 89 PHE A N 1
ATOM 662 C CA . PHE A 1 89 ? 2.147 9.333 1.675 1.00 95.56 89 PHE A CA 1
ATOM 663 C C . PHE A 1 89 ? 1.833 8.255 0.627 1.00 95.56 89 PHE A C 1
ATOM 665 O O . PHE A 1 89 ? 2.338 8.325 -0.493 1.00 95.56 89 PHE A O 1
ATOM 672 N N . LEU A 1 90 ? 0.960 7.292 0.951 1.00 95.31 90 LEU A N 1
ATOM 673 C CA . LEU A 1 90 ? 0.521 6.255 0.006 1.00 95.31 90 LEU A CA 1
ATOM 674 C C . LEU A 1 90 ? -0.173 6.854 -1.220 1.00 95.31 90 LEU A C 1
ATOM 676 O O . LEU A 1 90 ? 0.098 6.452 -2.350 1.00 95.31 90 LEU A O 1
ATOM 680 N N . PHE A 1 91 ? -1.033 7.847 -1.006 1.00 97.06 91 PHE A N 1
ATOM 681 C CA . PHE A 1 91 ? -1.743 8.525 -2.080 1.00 97.06 91 PHE A CA 1
ATOM 682 C C . PHE A 1 91 ? -0.778 9.260 -3.013 1.00 97.06 91 PHE A C 1
ATOM 684 O O . PHE A 1 91 ? -0.803 9.036 -4.223 1.00 97.06 91 PHE A O 1
ATOM 691 N N . GLN A 1 92 ? 0.111 10.091 -2.457 1.00 96.25 92 GLN A N 1
ATOM 692 C CA . GLN A 1 92 ? 1.131 10.811 -3.221 1.00 96.25 92 GLN A CA 1
ATOM 693 C C . GLN A 1 92 ? 2.013 9.845 -4.003 1.00 96.25 92 GLN A C 1
ATOM 695 O O . GLN A 1 92 ? 2.234 10.046 -5.193 1.00 96.25 92 GLN A O 1
ATOM 700 N N . LYS A 1 93 ? 2.464 8.766 -3.363 1.00 93.81 93 LYS A N 1
ATOM 701 C CA . LYS A 1 93 ? 3.257 7.726 -4.012 1.00 93.81 93 LYS A CA 1
ATOM 702 C C . LYS A 1 93 ? 2.522 7.109 -5.206 1.00 93.81 93 LYS A C 1
ATOM 704 O O . LYS A 1 93 ? 3.104 7.030 -6.285 1.00 93.81 93 LYS A O 1
ATOM 709 N N . GLY A 1 94 ? 1.260 6.712 -5.042 1.00 93.06 94 GLY A N 1
ATOM 710 C CA . GLY A 1 94 ? 0.469 6.132 -6.129 1.00 93.06 94 GLY A CA 1
ATOM 711 C C . GLY A 1 94 ? 0.236 7.115 -7.282 1.00 93.06 94 GLY A C 1
ATOM 712 O O . GLY A 1 94 ? 0.446 6.769 -8.443 1.00 93.06 94 GLY A O 1
ATOM 713 N N . VAL A 1 95 ? -0.124 8.365 -6.973 1.00 94.69 95 VAL A N 1
ATOM 714 C CA . VAL A 1 95 ? -0.337 9.424 -7.975 1.00 94.69 95 VAL A CA 1
ATOM 715 C C . VAL A 1 95 ? 0.954 9.762 -8.716 1.00 94.69 95 VAL A C 1
ATOM 717 O O . VAL A 1 95 ? 0.954 9.797 -9.945 1.00 94.69 95 VAL A O 1
ATOM 720 N N . PHE A 1 96 ? 2.068 9.965 -8.007 1.00 92.94 96 PHE A N 1
ATOM 721 C CA . PHE A 1 96 ? 3.363 10.215 -8.643 1.00 92.94 96 PHE A CA 1
ATOM 722 C C . PHE A 1 96 ? 3.831 9.024 -9.474 1.00 92.94 96 PHE A C 1
ATOM 724 O O . PHE A 1 96 ? 4.394 9.226 -10.547 1.00 92.94 96 PHE A O 1
ATOM 731 N N . GLY A 1 97 ? 3.541 7.799 -9.032 1.00 88.88 97 GLY A N 1
ATOM 732 C CA . GLY A 1 97 ? 3.766 6.594 -9.819 1.00 88.88 97 GLY A CA 1
ATOM 733 C C . GLY A 1 97 ? 3.040 6.650 -11.164 1.00 88.88 97 GLY A C 1
ATOM 734 O O . GLY A 1 97 ? 3.657 6.395 -12.194 1.00 88.88 97 GLY A O 1
ATOM 735 N N . PHE A 1 98 ? 1.766 7.052 -11.185 1.00 90.25 98 PHE A N 1
ATOM 736 C CA . PHE A 1 98 ? 1.023 7.235 -12.436 1.00 90.25 98 PHE A CA 1
ATOM 737 C C . PHE A 1 98 ? 1.559 8.380 -13.296 1.00 90.25 98 PHE A C 1
ATOM 739 O O . PHE A 1 98 ? 1.731 8.198 -14.498 1.00 90.25 98 PHE A O 1
ATOM 746 N N . ILE A 1 99 ? 1.861 9.537 -12.701 1.00 90.31 99 ILE A N 1
ATOM 747 C CA . ILE A 1 99 ? 2.419 10.687 -13.430 1.00 90.31 99 ILE A CA 1
ATOM 748 C C . ILE A 1 99 ? 3.743 10.303 -14.098 1.00 90.31 99 ILE A C 1
ATOM 750 O O . ILE A 1 99 ? 3.933 10.579 -15.279 1.00 90.31 99 ILE A O 1
ATOM 754 N N . SER A 1 100 ? 4.624 9.607 -13.375 1.00 86.31 100 SER A N 1
ATOM 755 C CA . SER A 1 100 ? 5.912 9.147 -13.900 1.00 86.31 100 SER A CA 1
ATOM 756 C C . SER A 1 100 ? 5.760 8.189 -15.082 1.00 86.31 100 SER A C 1
ATOM 758 O O . SER A 1 100 ? 6.629 8.165 -15.949 1.00 86.31 100 SER A O 1
ATOM 760 N N . MET A 1 101 ? 4.681 7.405 -15.136 1.00 83.56 101 MET A N 1
ATOM 761 C CA . MET A 1 101 ? 4.403 6.514 -16.265 1.00 83.56 101 MET A CA 1
ATOM 762 C C . MET A 1 101 ? 3.888 7.252 -17.503 1.00 83.56 101 MET A C 1
ATOM 764 O O . MET A 1 101 ? 4.066 6.749 -18.602 1.00 83.56 101 MET A O 1
ATOM 768 N N . LEU A 1 102 ? 3.245 8.412 -17.338 1.00 80.69 102 LEU A N 1
ATOM 769 C CA . LEU A 1 102 ? 2.750 9.232 -18.452 1.00 80.69 102 LEU A CA 1
ATOM 770 C C . LEU A 1 102 ? 3.842 10.120 -19.066 1.00 80.69 102 LEU A C 1
ATOM 772 O O . LEU A 1 102 ? 3.679 10.609 -20.179 1.00 80.69 102 LEU A O 1
ATOM 776 N N . SER A 1 103 ? 4.929 10.366 -18.331 1.00 75.88 103 SER A N 1
ATOM 777 C CA . SER A 1 103 ? 6.069 11.173 -18.782 1.00 75.88 103 SER A CA 1
ATOM 778 C C . SER A 1 103 ? 7.135 10.390 -19.564 1.00 75.88 103 SER A C 1
ATOM 780 O O . SER A 1 103 ? 8.171 10.963 -19.902 1.00 75.88 103 SER A O 1
ATOM 782 N N . HIS A 1 104 ? 6.907 9.100 -19.818 1.00 58.72 104 HIS A N 1
ATOM 783 C CA . HIS A 1 104 ? 7.784 8.192 -20.563 1.00 58.72 104 HIS A CA 1
ATOM 784 C C . HIS A 1 104 ? 7.035 7.569 -21.739 1.00 58.72 104 HIS A C 1
ATOM 786 O O . HIS A 1 104 ? 7.708 7.308 -22.760 1.00 58.72 104 HIS A O 1
#

Sequence (104 aa):
MAPIKPSLIGIFDIFAGILLLYTQSALPTAFADVHAGFLIFKGAVTQFPIPPVPPLFVIGNAADIISAAIIFTGKPPIFGDYKEIIALFLFQKGVFGFISMLSH